Protein AF-A0A7C6MIJ5-F1 (afdb_monomer)

Sequence (117 aa):
VAMIGDGINDAPALASADVGIAMGATGSDAAVESADVAFMGHDLRTLPAAMAHARRGRRIMTQNIALSLLIIVGLLPLALTGVLGLAAVVLVHEAGEIVVIANGLRAARGGAIRGVA

pLDDT: mean 89.21, std 12.43, range [39.91, 98.5]

Mean predicted aligned error: 6.12 Å

Foldseek 3Di:
DEDEDQELVCLVVQQPDPFREHEAPNRPPSSVVSGPYYDNHRDPVLVVVVVVLVVVLVVLVVVLVVLLCCLCVVLVVCPVVVVDDPVRSVVSNVVSVVVSVVSNVVSVVPDDSPPPD

Nearest PDB structures (foldseek):
  6o35-assembly1_B-2  TM=8.316E-01  e=2.013E+00  synthetic construct
  6o35-assembly1_A  TM=8.208E-01  e=2.271E+00  synthetic construct
  6o35-assembly1_C-2  TM=8.250E-01  e=4.156E+00  synthetic construct
  7xmd-assembly1_D  TM=5.246E-01  e=1.679E+00  Escherichia coli
  6u1s-assembly1_A  TM=4.662E-01  e=6.343E+00  synthetic construct

Radius of gyration: 21.2 Å; Cα contacts (8 Å, |Δi|>4): 134; chains: 1; bounding box: 42×27×55 Å

Secondary structure (DSSP, 8-state):
-EEEE-SGGGHHHHHHSSEEEEESTTS-HHHHHH-SEEESS--GGGHHHHHHHHHHHHHHHHHHHHHHHHHHHHHHHHHHTTSS-HHHHHHHHHHHHHHHHHHHHHHHTS---TT--

Structure (mmCIF, N/CA/C/O backbone):
data_AF-A0A7C6MIJ5-F1
#
_entry.id   AF-A0A7C6MIJ5-F1
#
loop_
_atom_site.group_PDB
_atom_site.id
_atom_site.type_symbol
_atom_site.label_atom_id
_atom_site.label_alt_id
_atom_site.label_comp_id
_atom_site.label_asym_id
_atom_site.label_entity_id
_atom_site.label_seq_id
_atom_site.pdbx_PDB_ins_code
_atom_site.Cartn_x
_atom_site.Cartn_y
_atom_site.Cartn_z
_atom_site.occupancy
_atom_site.B_iso_or_equiv
_atom_site.auth_seq_id
_atom_site.auth_comp_id
_atom_site.auth_asym_id
_atom_site.auth_atom_id
_atom_site.pdbx_PDB_model_num
ATOM 1 N N . VAL A 1 1 ? 6.704 11.512 -11.918 1.00 88.50 1 VAL A N 1
AT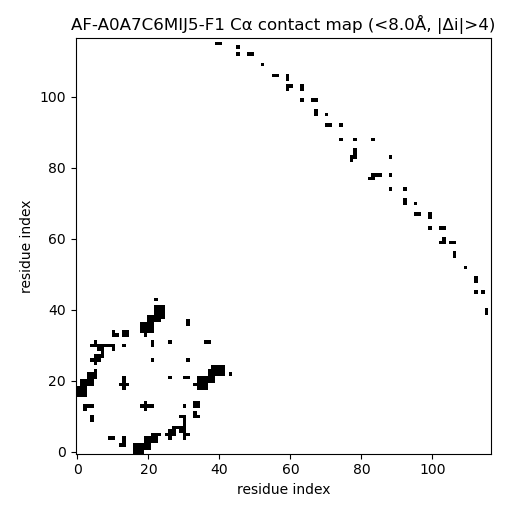OM 2 C CA . VAL A 1 1 ? 6.972 11.127 -13.315 1.00 88.50 1 VAL A CA 1
ATOM 3 C C . VAL A 1 1 ? 7.643 9.766 -13.310 1.00 88.50 1 VAL A C 1
ATOM 5 O O . VAL A 1 1 ? 8.530 9.557 -12.496 1.00 88.50 1 VAL A O 1
ATOM 8 N N . ALA A 1 2 ? 7.191 8.842 -14.162 1.00 92.75 2 ALA A N 1
ATOM 9 C CA . ALA A 1 2 ? 7.881 7.570 -14.376 1.00 92.75 2 ALA A CA 1
ATOM 10 C C . ALA A 1 2 ? 8.739 7.673 -15.644 1.00 92.75 2 ALA A C 1
ATOM 12 O O . ALA A 1 2 ? 8.242 8.178 -16.654 1.00 92.75 2 ALA A O 1
ATOM 13 N N . MET A 1 3 ? 9.990 7.219 -15.581 1.00 94.25 3 MET A N 1
ATOM 14 C CA . MET A 1 3 ? 10.915 7.170 -16.717 1.00 94.25 3 MET A CA 1
ATOM 15 C C . MET A 1 3 ? 11.063 5.726 -17.183 1.00 94.25 3 MET A C 1
ATOM 17 O O . MET A 1 3 ? 11.123 4.820 -16.359 1.00 94.25 3 MET A O 1
ATOM 21 N N . ILE A 1 4 ? 11.103 5.513 -18.496 1.00 92.56 4 ILE A N 1
ATOM 22 C CA . ILE A 1 4 ? 11.265 4.190 -19.101 1.00 92.56 4 ILE A CA 1
ATOM 23 C C . ILE A 1 4 ? 12.516 4.227 -19.975 1.00 92.56 4 ILE A C 1
ATOM 25 O O . ILE A 1 4 ? 12.648 5.146 -20.782 1.00 92.56 4 ILE A O 1
ATOM 29 N N . GLY A 1 5 ? 13.404 3.249 -19.818 1.00 91.06 5 GLY A N 1
ATOM 30 C CA . GLY A 1 5 ? 14.659 3.155 -20.565 1.00 91.06 5 GLY A CA 1
ATOM 31 C C . GLY A 1 5 ? 15.151 1.716 -20.683 1.00 91.06 5 GLY A C 1
ATOM 32 O O . GLY A 1 5 ? 14.609 0.808 -20.051 1.00 91.06 5 GLY A O 1
ATOM 33 N N . ASP A 1 6 ? 16.165 1.498 -21.508 1.00 86.12 6 ASP A N 1
ATOM 34 C CA . ASP A 1 6 ? 16.772 0.178 -21.731 1.00 86.12 6 ASP A CA 1
ATOM 35 C C . ASP A 1 6 ? 18.311 0.223 -21.784 1.00 86.12 6 A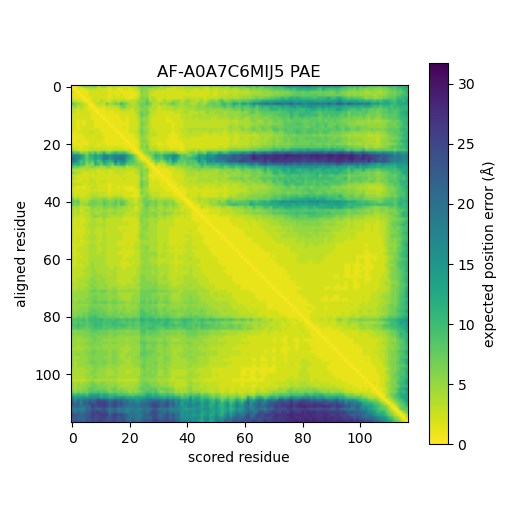SP A C 1
ATOM 37 O O . ASP A 1 6 ? 18.966 -0.819 -21.702 1.00 86.12 6 ASP A O 1
ATOM 41 N N . GLY A 1 7 ? 18.918 1.414 -21.848 1.00 84.25 7 GLY A N 1
ATOM 42 C CA . GLY A 1 7 ? 20.357 1.579 -22.049 1.00 84.25 7 GLY A CA 1
ATOM 43 C C . GLY A 1 7 ? 21.112 2.255 -20.902 1.00 84.25 7 GLY A C 1
ATOM 44 O O . GLY A 1 7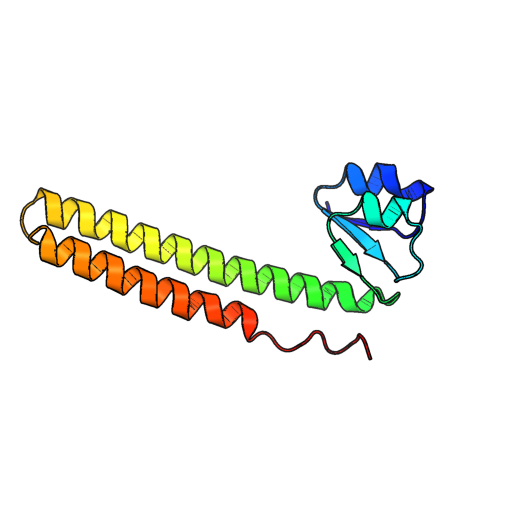 ? 20.547 2.922 -20.039 1.00 84.25 7 GLY 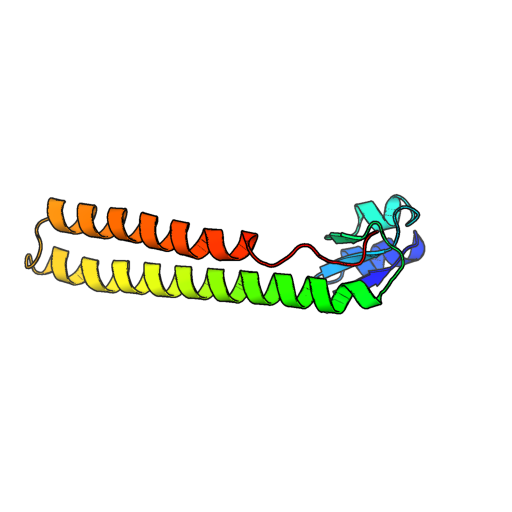A O 1
ATOM 45 N N . ILE A 1 8 ? 22.445 2.149 -20.950 1.00 85.62 8 ILE A N 1
ATOM 46 C CA . ILE A 1 8 ? 23.375 2.756 -19.975 1.00 85.62 8 ILE A CA 1
ATOM 47 C C . ILE A 1 8 ? 23.179 4.275 -19.901 1.00 85.62 8 ILE A C 1
ATOM 49 O O . ILE A 1 8 ? 23.290 4.875 -18.836 1.00 85.62 8 ILE A O 1
ATOM 53 N N . ASN A 1 9 ? 22.858 4.899 -21.036 1.00 89.50 9 ASN A N 1
ATOM 54 C CA . ASN A 1 9 ? 22.641 6.342 -21.122 1.00 89.50 9 ASN A CA 1
ATOM 55 C C . ASN A 1 9 ? 21.363 6.794 -20.401 1.00 89.50 9 ASN A C 1
ATOM 57 O O . ASN A 1 9 ? 21.279 7.952 -19.998 1.00 89.50 9 ASN A O 1
ATOM 61 N N . ASP A 1 10 ? 20.399 5.890 -20.209 1.00 91.75 10 ASP A N 1
ATOM 62 C CA . ASP A 1 10 ? 19.143 6.188 -19.521 1.00 91.75 10 ASP A CA 1
ATOM 63 C C . ASP A 1 10 ? 19.278 6.036 -18.004 1.00 91.75 10 ASP A C 1
ATOM 65 O O . ASP A 1 10 ? 18.444 6.554 -17.265 1.00 91.75 10 ASP A O 1
ATOM 69 N N . ALA A 1 11 ? 20.335 5.374 -17.518 1.00 90.19 11 ALA A N 1
ATOM 70 C CA . ALA A 1 11 ? 20.541 5.087 -16.100 1.00 90.19 11 ALA A CA 1
ATOM 71 C C . ALA A 1 11 ? 20.451 6.336 -15.192 1.00 90.19 11 ALA A C 1
ATOM 73 O O . ALA A 1 11 ? 19.704 6.291 -14.212 1.00 90.19 11 ALA A O 1
ATOM 74 N N . PRO A 1 12 ? 21.078 7.492 -15.513 1.00 91.94 12 PRO A N 1
ATOM 75 C CA . PRO A 1 12 ? 20.915 8.701 -14.699 1.00 91.94 12 PRO A CA 1
ATOM 76 C C . PRO A 1 12 ? 19.471 9.234 -14.688 1.00 91.94 12 PRO A C 1
ATOM 78 O O . PRO A 1 12 ? 19.006 9.773 -13.681 1.00 91.94 12 PRO A O 1
ATOM 81 N N . ALA A 1 13 ? 18.748 9.092 -15.802 1.00 94.00 13 ALA A N 1
ATOM 82 C CA . ALA A 1 13 ? 17.354 9.518 -15.910 1.00 94.00 13 ALA A CA 1
ATOM 83 C C . ALA A 1 13 ? 16.409 8.571 -15.153 1.00 94.00 13 ALA A C 1
ATOM 85 O O . ALA A 1 13 ? 15.466 9.029 -14.514 1.00 94.00 13 ALA A O 1
ATOM 86 N N . LEU A 1 14 ? 16.680 7.263 -15.182 1.00 92.62 14 LEU A N 1
ATOM 87 C CA . LEU A 1 14 ? 15.961 6.258 -14.399 1.00 92.62 14 LEU A CA 1
ATOM 88 C C . LEU A 1 14 ? 16.137 6.498 -12.895 1.00 92.62 14 LEU A C 1
ATOM 90 O O . LEU A 1 14 ? 15.139 6.561 -12.185 1.00 92.62 14 LEU A O 1
ATOM 94 N N . ALA A 1 15 ? 17.369 6.746 -12.439 1.00 92.44 15 ALA A N 1
ATOM 95 C CA . ALA A 1 15 ? 17.686 6.972 -11.026 1.00 92.44 15 ALA A CA 1
ATOM 96 C C . ALA A 1 15 ? 17.119 8.285 -10.448 1.00 92.44 15 ALA A C 1
ATOM 98 O O . ALA A 1 15 ? 17.003 8.433 -9.234 1.00 92.44 15 ALA A O 1
ATOM 99 N N . SER A 1 16 ? 16.805 9.264 -11.302 1.00 95.38 16 SER A N 1
ATOM 100 C CA . SER A 1 16 ? 16.251 10.565 -10.892 1.00 95.38 16 SER A CA 1
ATOM 101 C C . SER A 1 16 ? 14.730 10.656 -11.022 1.00 95.38 16 SER A C 1
ATOM 103 O O . SER A 1 16 ? 14.138 11.655 -10.608 1.00 95.38 16 SER A O 1
ATOM 105 N N . ALA A 1 17 ? 14.086 9.641 -11.601 1.00 96.06 17 ALA A N 1
ATOM 106 C CA . ALA A 1 17 ? 12.639 9.594 -11.730 1.00 96.06 17 ALA A CA 1
ATOM 107 C C . ALA A 1 17 ? 11.969 9.224 -10.398 1.00 96.06 17 ALA A C 1
ATOM 109 O O . ALA A 1 17 ? 12.576 8.612 -9.528 1.00 96.06 17 ALA A O 1
ATOM 110 N N . ASP A 1 18 ? 10.674 9.535 -10.261 1.00 96.06 18 ASP A N 1
ATOM 111 C CA . ASP A 1 18 ? 9.899 9.033 -9.113 1.00 96.06 18 ASP A CA 1
ATOM 112 C C . ASP A 1 18 ? 9.702 7.512 -9.193 1.00 96.06 18 ASP A C 1
ATOM 114 O O . ASP A 1 18 ? 9.454 6.865 -8.178 1.00 96.06 18 ASP A O 1
ATOM 118 N N . VAL A 1 19 ? 9.722 6.975 -10.420 1.00 95.25 19 VAL A N 1
ATOM 119 C CA . VAL A 1 19 ? 9.754 5.539 -10.714 1.00 95.25 19 VAL A CA 1
ATOM 120 C C . VAL A 1 19 ? 10.569 5.321 -11.993 1.00 95.25 19 VAL A C 1
ATOM 122 O O . VAL A 1 19 ? 10.124 5.715 -13.077 1.00 95.25 19 VAL A O 1
ATOM 125 N N . GLY A 1 20 ? 11.732 4.688 -11.891 1.00 94.12 20 GLY A N 1
ATOM 126 C CA . GLY A 1 20 ? 12.515 4.204 -13.029 1.00 94.12 20 GLY A CA 1
ATOM 127 C C . GLY A 1 20 ? 12.046 2.818 -13.479 1.00 94.12 20 GLY A C 1
ATOM 128 O O . GLY A 1 20 ? 11.896 1.912 -12.660 1.00 94.12 20 GLY A O 1
ATOM 129 N N . ILE A 1 21 ? 11.804 2.635 -14.779 1.00 93.25 21 ILE A N 1
ATOM 130 C CA . ILE A 1 21 ? 11.377 1.364 -15.374 1.00 93.25 2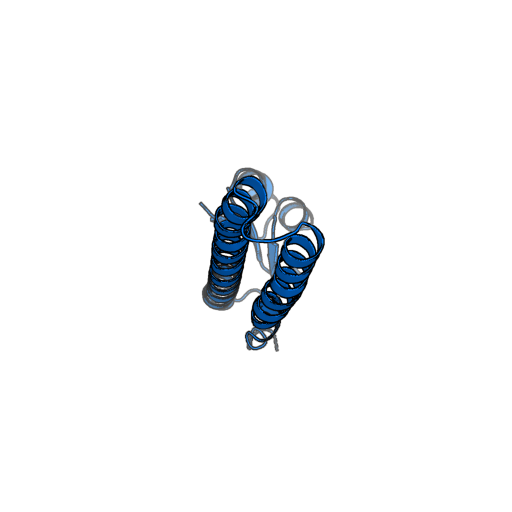1 ILE A CA 1
ATOM 131 C C . ILE A 1 21 ? 12.364 0.931 -16.463 1.00 93.25 21 ILE A C 1
ATOM 133 O O . ILE A 1 21 ? 12.444 1.559 -17.517 1.00 93.25 21 ILE A O 1
ATOM 137 N N . ALA A 1 22 ? 13.065 -0.177 -16.236 1.00 91.62 22 ALA A N 1
ATOM 138 C CA . ALA A 1 22 ? 13.904 -0.814 -17.246 1.00 91.62 22 ALA A CA 1
ATOM 139 C C . ALA A 1 22 ? 13.078 -1.788 -18.109 1.00 91.62 22 ALA A C 1
ATOM 141 O O . ALA A 1 22 ? 12.276 -2.562 -17.574 1.00 91.62 22 ALA A O 1
ATOM 142 N N . MET A 1 23 ? 13.264 -1.771 -19.432 1.00 89.12 23 MET A N 1
ATOM 143 C CA . MET A 1 23 ? 12.589 -2.673 -20.380 1.00 89.12 23 MET A CA 1
ATOM 144 C C . MET A 1 23 ? 13.543 -3.710 -20.983 1.00 89.12 23 MET A C 1
ATOM 146 O O . MET A 1 23 ? 14.680 -3.398 -21.320 1.00 89.12 23 MET A O 1
ATOM 150 N N . GLY A 1 24 ? 13.024 -4.922 -21.202 1.00 74.75 24 GLY A N 1
ATOM 151 C CA . GLY A 1 24 ? 13.731 -6.047 -21.809 1.00 74.75 24 GLY A CA 1
ATOM 152 C C . GLY A 1 24 ? 14.724 -6.721 -20.859 1.00 74.75 24 GLY A C 1
ATOM 153 O O . GLY A 1 24 ? 15.510 -6.069 -20.184 1.00 74.75 24 GLY A O 1
ATOM 154 N N . ALA A 1 25 ? 14.772 -8.056 -20.870 1.00 55.31 25 ALA A N 1
ATOM 155 C CA . ALA A 1 25 ? 15.844 -8.826 -20.223 1.00 55.31 25 ALA A CA 1
ATOM 156 C C . ALA A 1 25 ? 17.246 -8.563 -20.831 1.00 55.31 25 ALA A C 1
ATOM 158 O O . ALA A 1 25 ? 18.238 -9.090 -20.338 1.00 55.31 25 ALA A O 1
ATOM 159 N N . THR A 1 26 ? 17.315 -7.778 -21.911 1.00 55.09 26 THR A N 1
ATOM 160 C CA . THR A 1 26 ? 18.531 -7.278 -22.572 1.00 55.09 26 THR A CA 1
ATOM 161 C C . THR A 1 26 ? 18.810 -5.803 -22.289 1.00 55.09 26 THR A C 1
ATOM 163 O O . THR A 1 26 ? 19.722 -5.246 -22.901 1.00 55.09 26 THR A O 1
ATOM 166 N N . GLY A 1 27 ? 18.025 -5.148 -21.426 1.00 60.84 27 GLY A N 1
ATOM 167 C CA . GLY A 1 27 ? 18.394 -3.829 -20.933 1.00 60.84 27 GLY A CA 1
ATOM 168 C C . GLY A 1 27 ? 19.798 -3.901 -20.335 1.00 60.84 27 GLY A C 1
ATOM 169 O O . GLY A 1 27 ? 20.148 -4.898 -19.703 1.00 60.84 27 GLY A O 1
ATOM 170 N N . SER A 1 28 ? 20.634 -2.893 -20.584 1.00 73.12 28 SER A N 1
ATOM 171 C CA . SER A 1 28 ? 22.005 -2.919 -20.067 1.00 73.12 28 SER A CA 1
ATOM 172 C C . SER A 1 28 ? 21.990 -3.080 -18.547 1.00 73.12 28 SER A C 1
ATOM 174 O O . SER A 1 28 ? 21.130 -2.484 -17.894 1.00 73.12 28 SER A O 1
ATOM 176 N N . ASP A 1 29 ? 22.953 -3.812 -17.984 1.00 82.38 29 ASP A N 1
ATOM 177 C CA . ASP A 1 29 ? 23.043 -4.035 -16.532 1.00 82.38 29 ASP A CA 1
ATOM 178 C C . ASP A 1 29 ? 22.905 -2.724 -15.737 1.00 82.38 29 ASP A C 1
ATOM 180 O O . ASP A 1 29 ? 22.191 -2.669 -14.740 1.00 82.38 29 ASP A O 1
ATOM 184 N N . ALA A 1 30 ? 23.475 -1.630 -16.254 1.00 83.44 30 ALA A N 1
ATOM 185 C CA . ALA A 1 30 ? 23.381 -0.303 -15.649 1.00 83.44 30 ALA A CA 1
ATOM 186 C C . ALA A 1 30 ? 21.949 0.269 -15.601 1.00 83.44 30 ALA A C 1
ATOM 188 O O . ALA A 1 30 ? 21.587 0.948 -14.641 1.00 83.44 30 ALA A O 1
ATOM 189 N N . ALA A 1 31 ? 21.127 0.016 -16.625 1.00 85.44 31 ALA A N 1
ATOM 190 C CA . ALA A 1 31 ? 1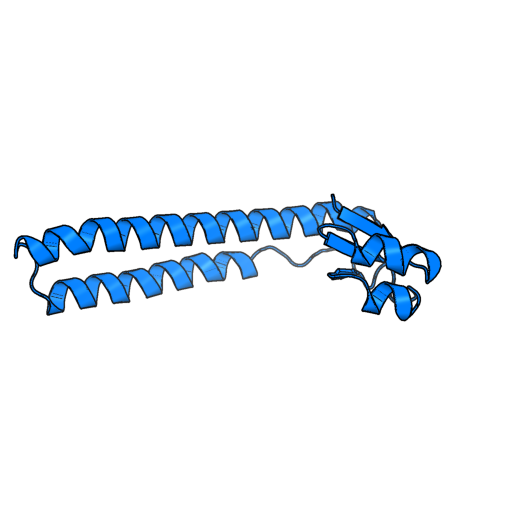9.730 0.454 -16.656 1.00 85.44 31 ALA A CA 1
ATOM 191 C C . ALA A 1 31 ? 18.880 -0.339 -15.655 1.00 85.44 31 ALA A C 1
ATOM 193 O O . ALA A 1 31 ? 18.049 0.241 -14.960 1.00 85.44 31 ALA A O 1
ATOM 194 N N . VAL A 1 32 ? 19.116 -1.652 -15.557 1.00 86.81 32 VAL A N 1
ATOM 195 C CA . VAL A 1 32 ? 18.424 -2.534 -14.606 1.00 86.81 32 VAL A CA 1
ATOM 196 C C . VAL A 1 32 ? 18.802 -2.197 -13.165 1.00 86.81 32 VAL A C 1
ATOM 198 O O . VAL A 1 32 ? 17.924 -2.149 -12.312 1.00 86.81 32 VAL A O 1
ATOM 201 N N . GLU A 1 33 ? 20.079 -1.920 -12.894 1.00 88.94 33 GLU A N 1
ATOM 202 C CA . GLU A 1 33 ? 20.563 -1.526 -11.565 1.00 88.94 33 GLU A CA 1
ATOM 203 C C . GLU A 1 33 ? 20.004 -0.168 -11.111 1.00 88.94 33 GLU A C 1
ATOM 205 O O . GLU A 1 33 ? 19.765 0.042 -9.924 1.00 88.94 33 GLU A O 1
ATOM 210 N N . SER A 1 34 ? 19.767 0.745 -12.056 1.00 90.56 34 SER A N 1
ATOM 211 C CA . SER A 1 34 ? 19.300 2.105 -11.756 1.00 90.56 34 SER A CA 1
ATOM 212 C C . SER A 1 34 ? 17.776 2.245 -11.684 1.00 90.56 34 SER A C 1
ATOM 214 O O . SER A 1 34 ? 17.288 3.294 -11.270 1.00 90.56 34 SER A O 1
ATOM 216 N N . ALA A 1 35 ? 17.015 1.242 -12.127 1.00 91.44 35 ALA A N 1
ATOM 217 C CA . ALA A 1 35 ? 15.555 1.281 -12.168 1.00 91.44 35 ALA A CA 1
ATOM 218 C C . ALA A 1 35 ? 14.917 0.641 -10.923 1.00 91.44 35 ALA A C 1
ATOM 220 O O . ALA A 1 35 ? 15.418 -0.341 -10.383 1.00 91.44 35 ALA A O 1
ATOM 221 N N . ASP A 1 36 ? 13.741 1.130 -10.521 1.00 92.50 36 ASP A N 1
ATOM 222 C CA . ASP A 1 36 ? 12.946 0.536 -9.435 1.00 92.50 36 ASP A CA 1
ATOM 223 C C . ASP A 1 36 ? 12.234 -0.753 -9.868 1.00 92.50 36 ASP A C 1
ATOM 225 O O . ASP A 1 36 ? 11.908 -1.618 -9.051 1.00 92.50 36 ASP A O 1
ATOM 229 N N . VAL A 1 37 ? 11.918 -0.859 -11.163 1.00 91.25 37 VAL A N 1
ATOM 230 C CA . VAL A 1 37 ? 11.172 -1.977 -11.746 1.00 91.25 37 VAL A CA 1
ATOM 231 C C . VAL A 1 37 ? 11.806 -2.384 -13.070 1.00 91.25 37 VAL A C 1
ATOM 233 O O . VAL A 1 37 ? 11.983 -1.554 -13.956 1.00 91.25 37 VAL A O 1
ATOM 236 N N . ALA A 1 38 ? 12.061 -3.679 -13.251 1.00 89.69 38 ALA A N 1
ATOM 237 C CA . ALA A 1 38 ? 12.534 -4.237 -14.515 1.00 89.69 38 ALA A CA 1
ATOM 238 C C . ALA A 1 38 ? 11.468 -5.138 -15.155 1.00 89.69 38 ALA A C 1
ATOM 240 O O . ALA A 1 38 ? 10.907 -6.029 -14.511 1.00 89.69 38 ALA A O 1
ATOM 241 N N . PHE A 1 39 ? 11.189 -4.917 -16.439 1.00 87.94 39 PHE A N 1
ATOM 242 C CA . PHE A 1 39 ? 10.348 -5.783 -17.258 1.00 87.94 39 PHE A CA 1
ATOM 243 C C . PHE A 1 39 ? 11.220 -6.723 -18.084 1.00 87.94 39 PHE A C 1
ATOM 245 O O . PHE A 1 39 ? 12.063 -6.285 -18.854 1.00 87.94 39 PHE A O 1
ATOM 252 N N . MET A 1 40 ? 10.953 -8.027 -18.002 1.00 83.44 40 MET A N 1
ATOM 253 C CA . MET A 1 40 ? 11.685 -9.030 -18.792 1.00 83.44 40 MET A CA 1
ATOM 254 C C . MET A 1 40 ? 11.359 -8.963 -20.297 1.00 83.44 40 MET A C 1
ATOM 256 O O . MET A 1 40 ? 12.149 -9.395 -21.134 1.00 83.44 40 MET A O 1
ATOM 260 N N . GLY A 1 41 ? 10.182 -8.439 -20.652 1.00 80.69 41 GLY A N 1
ATOM 261 C CA . GLY A 1 41 ? 9.729 -8.264 -22.032 1.00 80.69 41 GLY A CA 1
ATOM 262 C C . GLY A 1 41 ? 10.072 -6.886 -22.599 1.00 80.69 41 GLY A C 1
ATOM 263 O O . GLY A 1 41 ? 10.391 -5.963 -21.861 1.00 80.69 41 GLY A O 1
ATOM 264 N N . HIS A 1 42 ? 9.953 -6.747 -23.918 1.00 81.25 42 HIS A N 1
ATOM 265 C CA . HIS A 1 42 ? 10.300 -5.525 -24.664 1.00 81.25 42 HIS A CA 1
ATOM 266 C C . HIS A 1 42 ? 9.038 -4.756 -25.093 1.00 81.25 42 HIS A C 1
ATOM 268 O O . HIS A 1 42 ? 9.100 -3.685 -25.689 1.00 81.25 42 HIS A O 1
ATOM 274 N N . ASP A 1 43 ? 7.865 -5.329 -24.818 1.00 85.44 43 ASP A N 1
ATOM 275 C CA . ASP A 1 43 ? 6.586 -4.804 -25.260 1.00 85.44 43 ASP A CA 1
ATOM 276 C C . ASP A 1 43 ? 6.044 -3.777 -24.263 1.00 85.44 43 ASP A C 1
ATOM 278 O O . ASP A 1 43 ? 5.486 -4.123 -23.224 1.00 85.44 43 ASP A O 1
ATOM 282 N N . LEU A 1 44 ? 6.142 -2.495 -24.611 1.00 87.88 44 LEU A N 1
ATOM 283 C CA . LEU A 1 44 ? 5.604 -1.394 -23.806 1.00 87.88 44 LEU A CA 1
ATOM 284 C C . LEU A 1 44 ? 4.088 -1.509 -23.557 1.00 87.88 44 LEU A C 1
ATOM 286 O O . LEU A 1 44 ? 3.570 -0.908 -22.612 1.00 87.88 44 LEU A O 1
ATOM 290 N N . ARG A 1 45 ? 3.354 -2.308 -24.348 1.00 89.31 45 ARG A N 1
ATOM 291 C CA . ARG A 1 45 ? 1.916 -2.555 -24.149 1.00 89.31 45 ARG A CA 1
ATOM 292 C C . ARG A 1 45 ? 1.617 -3.310 -22.849 1.00 89.31 45 ARG A C 1
ATOM 294 O O . ARG A 1 45 ? 0.459 -3.336 -22.433 1.00 89.31 45 ARG A O 1
ATOM 301 N N . THR A 1 46 ? 2.618 -3.871 -22.161 1.00 86.62 46 THR A N 1
ATOM 302 C CA . THR A 1 46 ? 2.445 -4.467 -20.82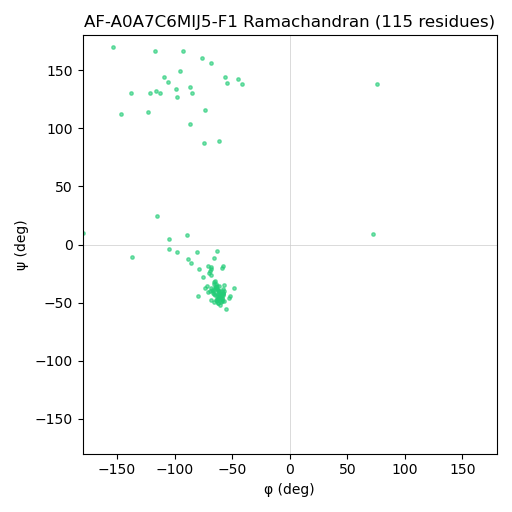4 1.00 86.62 46 THR A CA 1
ATOM 303 C C . THR A 1 46 ? 2.387 -3.425 -19.702 1.00 86.62 46 THR A C 1
ATOM 305 O O . THR A 1 46 ? 1.825 -3.706 -18.639 1.00 86.62 46 THR A O 1
ATOM 308 N N . LEU A 1 47 ? 2.907 -2.209 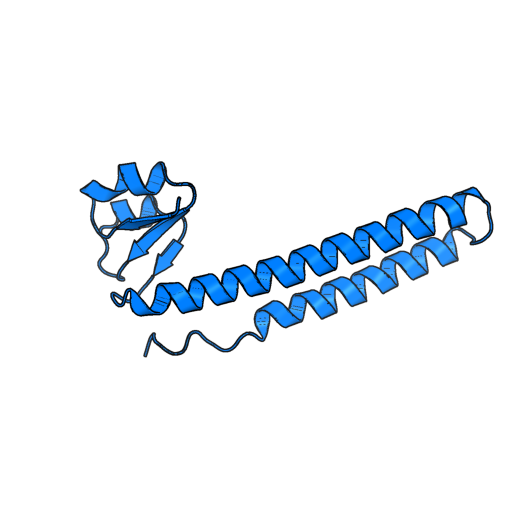-19.921 1.00 89.75 47 LEU A N 1
ATOM 309 C CA . LEU A 1 47 ? 2.955 -1.153 -18.902 1.00 89.75 47 LEU A CA 1
ATOM 310 C C . LEU A 1 47 ? 1.562 -0.728 -18.405 1.00 89.75 47 LEU A C 1
ATOM 312 O O . LEU A 1 47 ? 1.369 -0.664 -17.188 1.00 89.75 47 LEU A O 1
ATOM 316 N N . PRO A 1 48 ? 0.543 -0.496 -19.263 1.00 91.19 48 PRO A N 1
ATOM 317 C CA . PRO A 1 48 ? -0.800 -0.160 -18.791 1.00 91.19 48 PRO A CA 1
ATOM 318 C C . PRO A 1 48 ? -1.405 -1.219 -17.864 1.00 91.19 48 PRO A C 1
ATOM 320 O O . PRO A 1 48 ? -2.054 -0.864 -16.874 1.00 91.19 48 PRO A O 1
ATOM 323 N N . ALA A 1 49 ? -1.173 -2.505 -18.155 1.00 89.69 49 ALA A N 1
ATOM 324 C CA . ALA A 1 49 ? -1.640 -3.607 -17.323 1.00 89.69 49 ALA A CA 1
ATOM 325 C C . ALA A 1 49 ? -0.939 -3.588 -15.959 1.00 89.69 49 ALA A C 1
ATOM 327 O O . ALA A 1 49 ? -1.612 -3.585 -14.928 1.00 89.69 49 ALA A O 1
ATOM 328 N N . ALA A 1 50 ? 0.390 -3.472 -15.933 1.00 89.56 50 ALA A N 1
ATOM 329 C CA . ALA A 1 50 ? 1.155 -3.359 -14.691 1.00 89.56 50 ALA A CA 1
ATOM 330 C C . ALA A 1 50 ? 0.718 -2.155 -13.839 1.00 89.56 50 ALA A C 1
ATOM 332 O O . ALA A 1 50 ? 0.457 -2.294 -12.643 1.00 89.56 50 ALA A O 1
ATOM 333 N N . MET A 1 51 ? 0.508 -0.994 -14.463 1.00 91.88 51 MET A N 1
ATOM 334 C CA . MET A 1 51 ? -0.014 0.194 -13.785 1.00 91.88 51 MET A CA 1
ATOM 335 C C . MET A 1 51 ? -1.436 -0.026 -13.245 1.00 91.88 51 MET A C 1
ATOM 337 O O . MET A 1 51 ? -1.779 0.465 -12.167 1.00 91.88 51 MET A O 1
ATOM 341 N N . ALA A 1 52 ? -2.285 -0.779 -13.951 1.00 92.00 52 ALA A N 1
ATOM 342 C CA . ALA A 1 52 ? -3.609 -1.152 -13.456 1.00 92.00 52 ALA A CA 1
ATOM 343 C C . ALA A 1 52 ? -3.529 -2.084 -12.235 1.00 92.00 52 ALA A C 1
ATOM 345 O O . ALA A 1 52 ? -4.286 -1.894 -11.276 1.00 92.00 52 ALA A O 1
ATOM 346 N N . HIS A 1 53 ? -2.591 -3.036 -12.227 1.00 91.69 53 HIS A N 1
ATOM 347 C CA . HIS A 1 53 ? -2.316 -3.890 -11.069 1.00 91.69 53 HIS A CA 1
ATOM 348 C C . HIS A 1 53 ? -1.832 -3.069 -9.867 1.00 91.69 53 HIS A C 1
ATOM 350 O O . HIS A 1 53 ? -2.403 -3.198 -8.781 1.00 91.69 53 HIS A O 1
ATOM 356 N N . ALA A 1 54 ? -0.878 -2.155 -10.070 1.00 92.50 54 ALA A N 1
ATOM 357 C CA . ALA A 1 54 ? -0.387 -1.253 -9.028 1.00 92.50 54 ALA A CA 1
ATOM 358 C C . ALA A 1 54 ? -1.516 -0.388 -8.435 1.00 92.50 54 ALA A C 1
ATOM 360 O O . ALA A 1 54 ? -1.689 -0.326 -7.216 1.00 92.50 54 ALA A O 1
ATOM 361 N N . ARG A 1 55 ? -2.371 0.209 -9.282 1.00 94.31 55 ARG A N 1
ATOM 362 C CA . ARG A 1 55 ? -3.544 0.989 -8.834 1.00 94.31 55 ARG A CA 1
ATOM 363 C C . ARG A 1 55 ? -4.540 0.150 -8.035 1.00 94.31 55 ARG A C 1
ATOM 365 O O . ARG A 1 55 ? -5.094 0.630 -7.045 1.00 94.31 55 ARG A O 1
ATOM 372 N N . ARG A 1 56 ? -4.783 -1.103 -8.435 1.00 94.50 56 ARG A N 1
ATOM 373 C CA . ARG A 1 56 ? -5.643 -2.024 -7.676 1.00 94.50 56 ARG A CA 1
ATOM 374 C C . ARG A 1 56 ? -5.048 -2.325 -6.300 1.00 94.50 56 ARG A C 1
ATOM 376 O O . ARG A 1 56 ? -5.791 -2.278 -5.322 1.00 94.50 56 ARG A O 1
ATOM 383 N N . GLY A 1 57 ? -3.744 -2.595 -6.227 1.00 94.69 57 GLY A N 1
ATOM 384 C CA . GLY A 1 57 ? -3.028 -2.782 -4.964 1.00 94.69 57 GLY A CA 1
ATOM 385 C C . GLY A 1 57 ? -3.163 -1.561 -4.056 1.00 94.69 57 GLY A C 1
ATOM 386 O O . GLY A 1 57 ? -3.608 -1.689 -2.917 1.00 94.69 57 GLY A O 1
ATOM 387 N N . ARG A 1 58 ? -2.920 -0.360 -4.598 1.00 96.25 58 ARG A N 1
ATOM 388 C CA . ARG A 1 58 ? -3.092 0.904 -3.868 1.00 96.25 58 ARG A CA 1
ATOM 389 C C . ARG A 1 58 ? -4.513 1.080 -3.338 1.00 96.25 58 ARG A C 1
ATOM 391 O O . ARG A 1 58 ? -4.679 1.472 -2.189 1.00 96.25 58 ARG A O 1
ATOM 398 N N . ARG A 1 59 ? -5.541 0.741 -4.125 1.00 97.38 59 ARG A N 1
ATOM 399 C CA . ARG A 1 59 ? -6.937 0.811 -3.667 1.00 97.38 59 ARG A CA 1
ATOM 400 C C . ARG A 1 59 ? -7.198 -0.105 -2.469 1.00 97.38 59 ARG A C 1
ATOM 402 O O . ARG A 1 59 ? -7.845 0.322 -1.521 1.00 97.38 59 ARG A O 1
ATOM 409 N N . ILE A 1 60 ? -6.698 -1.340 -2.504 1.00 97.00 60 ILE A N 1
ATOM 410 C CA . ILE A 1 60 ? -6.844 -2.306 -1.401 1.00 97.00 60 ILE A CA 1
ATOM 411 C C . ILE A 1 60 ? -6.083 -1.823 -0.158 1.00 97.00 60 ILE A C 1
ATOM 413 O O . ILE A 1 60 ? -6.630 -1.854 0.940 1.00 97.00 60 ILE A O 1
ATOM 417 N N . MET A 1 61 ? -4.867 -1.300 -0.331 1.00 97.12 61 MET A N 1
ATOM 418 C CA . MET A 1 61 ? -4.083 -0.705 0.755 1.00 97.12 61 MET A CA 1
ATOM 419 C C . MET A 1 61 ? -4.828 0.461 1.416 1.00 97.12 61 MET A C 1
ATOM 421 O O . MET A 1 61 ? -4.954 0.496 2.635 1.00 97.12 61 MET A O 1
ATOM 425 N N . THR A 1 62 ? -5.379 1.390 0.629 1.00 98.25 62 THR A N 1
ATOM 426 C CA . THR A 1 62 ? -6.149 2.522 1.165 1.00 98.25 62 THR A CA 1
ATOM 427 C C . THR A 1 62 ? -7.419 2.063 1.887 1.00 98.25 62 THR A C 1
ATOM 429 O O . THR A 1 62 ? -7.751 2.628 2.924 1.00 98.25 62 THR A O 1
ATOM 432 N N . GLN A 1 63 ? -8.100 1.018 1.400 1.00 98.31 63 GLN A N 1
ATOM 433 C CA . GLN A 1 63 ? -9.233 0.405 2.111 1.00 98.31 63 GLN A CA 1
ATOM 434 C C . GLN A 1 63 ? -8.815 -0.156 3.475 1.00 98.31 63 GLN A C 1
ATOM 436 O O . GLN A 1 63 ? -9.504 0.081 4.462 1.00 98.31 63 GLN A O 1
ATOM 441 N N . ASN A 1 64 ? -7.681 -0.857 3.533 1.00 98.00 64 ASN A N 1
ATOM 442 C CA . ASN A 1 64 ? -7.143 -1.407 4.775 1.00 98.00 64 ASN A CA 1
ATOM 443 C C . ASN A 1 64 ? -6.781 -0.303 5.771 1.00 98.00 64 ASN A C 1
ATOM 445 O O . ASN A 1 64 ? -7.207 -0.367 6.915 1.00 98.00 64 ASN A O 1
ATOM 449 N N . ILE A 1 65 ? -6.078 0.741 5.324 1.00 98.25 65 ILE A N 1
ATOM 450 C CA . ILE A 1 65 ? -5.727 1.889 6.171 1.00 98.25 65 ILE A CA 1
ATOM 451 C C . ILE A 1 65 ? -6.987 2.561 6.727 1.00 98.25 65 ILE A C 1
ATOM 453 O O . ILE A 1 65 ? -7.055 2.834 7.922 1.00 98.25 65 ILE A O 1
ATOM 457 N N . ALA A 1 66 ? -7.995 2.800 5.884 1.00 98.50 66 ALA A N 1
ATOM 458 C CA . ALA A 1 66 ? -9.251 3.405 6.319 1.00 98.50 66 ALA A CA 1
ATOM 459 C C . ALA A 1 66 ? -9.987 2.532 7.350 1.00 98.50 66 ALA A C 1
ATOM 461 O O . ALA A 1 66 ? -10.474 3.054 8.351 1.00 98.50 66 ALA A O 1
ATOM 462 N N . LEU A 1 67 ? -10.034 1.211 7.138 1.00 98.12 67 LEU A N 1
ATOM 463 C CA . LEU A 1 67 ? -10.633 0.266 8.081 1.00 98.12 67 LEU A CA 1
ATOM 464 C C . LEU A 1 67 ? -9.877 0.239 9.417 1.00 98.12 67 LEU A C 1
ATOM 466 O O . LEU A 1 67 ? -10.502 0.344 10.468 1.00 98.12 67 LEU A O 1
ATOM 470 N N . SER A 1 68 ? -8.546 0.147 9.388 1.00 97.88 68 SER A N 1
ATOM 471 C CA . SER A 1 68 ? -7.709 0.162 10.592 1.00 97.88 68 SER A CA 1
ATOM 472 C C . SER A 1 68 ? -7.882 1.460 11.383 1.00 97.88 68 SER A C 1
ATOM 474 O O . SER A 1 68 ? -8.058 1.418 12.599 1.00 97.88 68 SER A O 1
ATOM 476 N N . LEU A 1 69 ? -7.901 2.610 10.700 1.00 98.31 69 LEU A N 1
ATOM 477 C CA . LEU A 1 69 ? -8.167 3.907 11.327 1.00 98.31 69 LEU A CA 1
ATOM 478 C C . LEU A 1 69 ? -9.554 3.948 11.965 1.00 98.31 69 LEU A C 1
ATOM 480 O O . LEU A 1 69 ? -9.672 4.391 13.102 1.00 98.31 69 LEU A O 1
ATOM 484 N N . LEU A 1 70 ? -10.589 3.461 11.275 1.00 98.19 70 LEU A N 1
ATOM 485 C CA . LEU A 1 70 ? -11.948 3.413 11.813 1.00 98.19 70 LEU A CA 1
ATOM 486 C C . LEU A 1 70 ? -12.022 2.563 13.089 1.00 98.19 70 LEU A C 1
ATOM 488 O O . LEU A 1 70 ? -12.649 2.977 14.062 1.00 98.19 70 LEU A O 1
ATOM 492 N N . ILE A 1 71 ? -11.358 1.404 13.100 1.00 97.62 71 ILE A N 1
ATOM 493 C CA . ILE A 1 71 ? -11.296 0.521 14.271 1.00 97.62 71 ILE A CA 1
ATOM 494 C C . ILE A 1 71 ? -10.599 1.229 15.433 1.00 97.62 71 ILE A C 1
ATOM 496 O O . ILE A 1 71 ? -11.155 1.278 16.524 1.00 97.62 71 ILE A O 1
ATOM 500 N N . ILE A 1 72 ? -9.419 1.813 15.210 1.00 96.44 72 ILE A N 1
ATOM 501 C CA . ILE A 1 72 ? -8.654 2.494 16.266 1.00 96.44 72 ILE A CA 1
ATOM 502 C C . ILE A 1 72 ? -9.432 3.698 16.812 1.00 96.44 72 ILE A C 1
ATOM 504 O O . ILE A 1 72 ? -9.603 3.825 18.024 1.00 96.44 72 ILE A O 1
ATOM 508 N N . VAL A 1 73 ? -9.948 4.558 15.928 1.00 98.00 73 VAL A N 1
ATOM 509 C CA . VAL A 1 73 ? -10.711 5.760 16.300 1.00 98.00 73 VAL A CA 1
ATOM 510 C C . VAL A 1 73 ? -12.026 5.404 16.995 1.00 98.00 73 VAL A C 1
ATOM 512 O O . VAL A 1 73 ? -12.467 6.161 17.852 1.00 98.00 73 VAL A O 1
ATOM 515 N N . GLY A 1 74 ? -12.647 4.269 16.666 1.00 97.88 74 GLY A N 1
ATOM 516 C CA . GLY A 1 74 ? -13.868 3.796 17.321 1.00 97.88 74 GLY A CA 1
ATOM 517 C C . GLY A 1 74 ? -13.614 3.107 18.664 1.00 97.88 74 GLY A C 1
ATOM 518 O O . GLY A 1 74 ? -14.308 3.380 19.642 1.00 97.88 74 GLY A O 1
ATOM 519 N N . LEU A 1 75 ? -12.611 2.231 18.740 1.00 97.56 75 LEU A N 1
ATOM 520 C CA . LEU A 1 75 ? -12.309 1.464 19.951 1.00 97.56 75 LEU A CA 1
ATOM 521 C C . LEU A 1 75 ? -11.702 2.321 21.060 1.00 97.56 75 LEU A C 1
ATOM 523 O O . LEU A 1 75 ? -12.014 2.098 22.227 1.00 97.56 75 LEU A O 1
ATOM 527 N N . LEU A 1 76 ? -10.877 3.312 20.716 1.00 96.75 76 LEU A N 1
ATOM 528 C CA . LEU A 1 76 ? -10.249 4.197 21.695 1.00 96.75 76 LEU A CA 1
ATOM 529 C C . LEU A 1 76 ? -11.269 4.891 22.628 1.00 96.75 76 LEU A C 1
ATOM 531 O O . LEU A 1 76 ? -11.153 4.726 23.841 1.00 96.75 76 LEU A O 1
ATOM 535 N N . PRO A 1 77 ? -12.292 5.623 22.141 1.00 97.19 77 PRO A N 1
ATOM 536 C CA . PRO A 1 77 ? -13.279 6.252 23.016 1.00 97.19 77 PRO A CA 1
ATOM 537 C C . PRO A 1 77 ? -14.139 5.230 23.768 1.00 97.19 77 PRO A C 1
ATOM 539 O O . PRO A 1 77 ? -14.480 5.474 24.924 1.00 97.19 77 PRO A O 1
ATOM 542 N N . LEU A 1 78 ? -14.460 4.078 23.169 1.00 97.06 78 LEU A N 1
ATOM 543 C CA . LEU A 1 78 ? -15.206 3.005 23.844 1.00 97.06 78 LEU A CA 1
ATOM 544 C C . LEU A 1 78 ? -14.428 2.421 25.032 1.00 97.06 78 LEU A C 1
ATOM 546 O O . LEU A 1 78 ? -15.026 2.128 26.066 1.00 97.06 78 LEU A O 1
ATOM 550 N N . ALA A 1 79 ? -13.105 2.301 24.901 1.00 96.06 79 ALA A N 1
ATOM 551 C CA . ALA A 1 79 ? -12.215 1.904 25.986 1.00 96.06 79 ALA A CA 1
ATOM 552 C C . ALA A 1 79 ? -12.134 2.988 27.073 1.00 96.06 79 ALA A C 1
ATOM 554 O O . ALA A 1 79 ? -12.286 2.692 28.256 1.00 96.06 79 ALA A O 1
ATOM 555 N N . LEU A 1 80 ? -11.933 4.253 26.679 1.00 96.69 80 LEU A N 1
ATOM 556 C CA . LEU A 1 80 ? -11.775 5.380 27.610 1.00 96.69 80 LEU A CA 1
ATOM 557 C C . LEU A 1 80 ? -13.039 5.670 28.428 1.00 96.69 80 LEU A C 1
ATOM 559 O O . LEU A 1 80 ? -12.951 6.023 29.599 1.00 96.69 80 LEU A O 1
ATOM 563 N N . THR A 1 81 ? -14.214 5.523 27.817 1.00 97.00 81 THR A N 1
ATOM 564 C CA . THR A 1 81 ? -15.512 5.713 28.487 1.00 97.00 81 THR A CA 1
ATOM 565 C C . THR A 1 81 ? -15.941 4.497 29.310 1.00 97.00 81 THR A C 1
ATOM 567 O O . THR A 1 81 ? -16.951 4.561 30.007 1.00 97.00 81 THR A O 1
ATOM 570 N N . GLY A 1 82 ? -15.196 3.388 29.239 1.00 94.19 82 GLY A N 1
ATOM 571 C CA . GLY A 1 82 ? -15.510 2.144 29.942 1.00 94.19 82 GLY A CA 1
ATOM 572 C C . GLY A 1 82 ? -16.703 1.375 29.368 1.00 94.19 82 GLY A C 1
ATOM 573 O O . GLY A 1 82 ? -17.139 0.403 29.979 1.00 94.19 82 GLY A O 1
ATOM 574 N N . VAL A 1 83 ? -17.228 1.776 28.202 1.00 96.62 83 VAL A N 1
ATOM 575 C CA . VAL A 1 83 ? -18.330 1.074 27.518 1.00 96.62 83 VAL A CA 1
ATOM 576 C C . VAL A 1 83 ? -17.904 -0.337 27.114 1.00 96.62 83 VAL A C 1
ATOM 578 O O . VAL A 1 83 ? -18.691 -1.277 27.219 1.00 96.62 83 VAL A O 1
ATOM 581 N N . LEU A 1 84 ? -16.652 -0.494 26.677 1.00 95.50 84 LEU A N 1
ATOM 582 C CA . LEU A 1 84 ? -16.036 -1.795 26.441 1.00 95.50 84 LEU A CA 1
ATOM 583 C C . LEU A 1 84 ? -14.856 -1.999 27.391 1.00 95.50 84 LEU A C 1
ATOM 585 O O . LEU A 1 84 ? -13.979 -1.146 27.509 1.00 95.50 84 LEU A O 1
ATOM 589 N N . GLY A 1 85 ? -14.806 -3.169 28.030 1.00 96.06 85 GLY A N 1
ATOM 590 C CA . GLY A 1 85 ? -13.640 -3.585 28.807 1.00 96.06 85 GLY A CA 1
ATOM 591 C C . GLY A 1 85 ? -12.425 -3.862 27.916 1.00 96.06 85 GLY A C 1
ATOM 592 O O . GLY A 1 85 ? -12.570 -4.227 26.748 1.00 96.06 85 GLY A O 1
ATOM 593 N N . LEU A 1 86 ? -11.219 -3.758 28.488 1.00 94.81 86 LEU A N 1
ATOM 594 C CA . LEU A 1 86 ? -9.949 -3.935 27.764 1.00 94.81 86 LEU A CA 1
ATOM 595 C C . LEU A 1 86 ? -9.885 -5.242 26.960 1.00 94.81 86 LEU A C 1
ATOM 597 O O . LEU A 1 86 ? -9.492 -5.223 25.798 1.00 94.81 86 LEU A O 1
ATOM 601 N N . ALA A 1 87 ? -10.322 -6.363 27.540 1.00 96.50 87 ALA A N 1
ATOM 602 C CA . ALA A 1 87 ? -10.315 -7.656 26.854 1.00 96.50 87 ALA A CA 1
ATOM 603 C C . ALA A 1 87 ? -11.195 -7.660 25.589 1.00 96.50 87 ALA A C 1
ATOM 605 O O . ALA A 1 87 ? -10.796 -8.203 24.562 1.00 96.50 87 ALA A O 1
ATOM 606 N N . ALA A 1 88 ? -12.370 -7.023 25.644 1.00 96.81 88 ALA A N 1
ATOM 607 C CA . ALA A 1 88 ? -13.262 -6.914 24.492 1.00 96.81 88 ALA A CA 1
ATOM 608 C C . ALA A 1 88 ? -12.670 -6.000 23.409 1.00 96.81 88 ALA A C 1
ATOM 610 O O . ALA A 1 88 ? -12.739 -6.324 22.228 1.00 96.81 88 ALA A O 1
ATOM 611 N N . VAL A 1 89 ? -12.045 -4.890 23.811 1.00 97.69 89 VAL A N 1
ATOM 612 C CA . VAL A 1 89 ? -11.361 -3.963 22.898 1.00 97.69 89 VAL A CA 1
ATOM 613 C C . VAL A 1 89 ? -10.236 -4.665 22.140 1.00 97.69 89 VAL A C 1
ATOM 615 O O . VAL A 1 89 ? -10.198 -4.591 20.914 1.00 97.69 89 VAL A O 1
ATOM 618 N N . VAL A 1 90 ? -9.366 -5.389 22.852 1.00 96.75 90 VAL A N 1
ATOM 619 C CA . VAL A 1 90 ? -8.280 -6.169 22.237 1.00 96.75 90 VAL A CA 1
ATOM 620 C C . VAL A 1 90 ? -8.855 -7.204 21.273 1.00 96.75 90 VAL A C 1
ATOM 622 O O . VAL A 1 90 ? -8.458 -7.243 20.118 1.00 96.75 90 VAL A O 1
ATOM 625 N N . LEU A 1 91 ? -9.860 -7.978 21.690 1.00 97.62 91 LEU A N 1
ATOM 626 C CA . LEU A 1 91 ? -10.460 -9.001 20.831 1.00 97.62 91 LEU A CA 1
ATOM 627 C C . LEU A 1 91 ? -11.032 -8.429 19.521 1.00 97.62 91 LEU A C 1
ATOM 629 O O . LEU A 1 91 ? -10.840 -9.017 18.457 1.00 97.62 91 LEU A O 1
ATOM 633 N N . VAL A 1 92 ? -11.714 -7.281 19.574 1.00 97.50 92 VAL A N 1
ATOM 634 C CA . VAL A 1 92 ? -12.244 -6.623 18.367 1.00 97.50 92 VAL A CA 1
ATOM 635 C C . VAL A 1 92 ? -11.116 -6.089 17.480 1.00 97.50 92 VAL A C 1
ATOM 637 O O . VAL A 1 92 ? -11.223 -6.176 16.256 1.00 97.50 92 VAL A O 1
ATOM 640 N N . HIS A 1 93 ? -10.036 -5.568 18.069 1.00 97.62 93 HIS A N 1
ATOM 641 C CA . HIS A 1 93 ? -8.859 -5.119 17.326 1.00 97.62 93 HIS A CA 1
ATOM 642 C C . HIS A 1 93 ? -8.218 -6.271 16.538 1.00 97.62 93 HIS A C 1
ATOM 644 O O . HIS A 1 93 ? -8.100 -6.169 15.317 1.00 97.62 93 HIS A O 1
ATOM 650 N N . GLU A 1 94 ? -7.934 -7.392 17.206 1.00 97.81 94 GLU A N 1
ATOM 651 C CA . GLU A 1 94 ? -7.342 -8.597 16.602 1.00 97.81 94 GLU A CA 1
ATOM 652 C C . GLU A 1 94 ? -8.236 -9.188 15.499 1.00 97.81 94 GLU A C 1
ATOM 654 O O . GLU A 1 94 ? -7.780 -9.537 14.409 1.00 97.81 94 GLU A O 1
ATOM 659 N N . ALA A 1 95 ? -9.554 -9.247 15.729 1.00 97.69 95 ALA A N 1
ATOM 660 C CA . ALA A 1 95 ? -10.499 -9.684 14.701 1.00 97.69 95 ALA A CA 1
ATOM 661 C C . ALA A 1 95 ? -10.477 -8.760 13.468 1.00 97.69 95 ALA A C 1
ATOM 663 O O . ALA A 1 95 ? -10.606 -9.221 12.330 1.00 97.69 95 ALA A O 1
ATOM 664 N N . GLY A 1 96 ? -10.281 -7.457 13.683 1.00 97.62 96 GLY A N 1
ATOM 665 C CA . GLY A 1 96 ? -10.100 -6.469 12.626 1.00 97.62 96 GLY A CA 1
ATOM 666 C C . GLY A 1 96 ? -8.862 -6.723 11.767 1.00 97.62 96 GLY A C 1
ATOM 667 O O . GLY A 1 96 ? -8.930 -6.591 10.542 1.00 97.62 96 GLY A O 1
ATOM 668 N N . GLU A 1 97 ? -7.754 -7.151 12.371 1.00 97.50 97 GLU A N 1
ATOM 669 C CA . GLU A 1 97 ? -6.533 -7.495 11.636 1.00 97.50 97 GLU A CA 1
ATOM 670 C C . GLU A 1 97 ? -6.754 -8.664 10.676 1.00 97.50 97 GLU A C 1
ATOM 672 O O . GLU A 1 97 ? -6.342 -8.604 9.516 1.00 97.50 97 GLU A O 1
ATOM 677 N N . ILE A 1 98 ? -7.500 -9.686 11.104 1.00 97.94 98 ILE A N 1
ATOM 678 C CA . ILE A 1 98 ? -7.869 -10.818 10.242 1.00 97.94 98 ILE A CA 1
ATOM 679 C C . ILE A 1 98 ? -8.635 -10.325 9.006 1.00 97.94 98 ILE A C 1
ATOM 681 O O . ILE A 1 98 ? -8.364 -10.764 7.884 1.00 97.94 98 ILE A O 1
ATOM 685 N N . VAL A 1 99 ? -9.561 -9.376 9.177 1.00 97.75 99 VAL A N 1
ATOM 686 C CA . VAL A 1 99 ? -10.322 -8.777 8.067 1.00 97.75 99 VAL A CA 1
ATOM 687 C C . VAL A 1 99 ? -9.402 -7.995 7.122 1.00 97.75 99 VAL A C 1
ATOM 689 O O . VAL A 1 99 ? -9.511 -8.133 5.899 1.00 97.75 99 VAL A O 1
ATOM 692 N N . VAL A 1 100 ? -8.470 -7.209 7.665 1.00 97.81 100 VAL A N 1
ATOM 693 C CA . VAL A 1 100 ? -7.467 -6.447 6.901 1.00 97.81 100 VAL A CA 1
ATOM 694 C C . VAL A 1 100 ? -6.567 -7.379 6.083 1.00 97.81 100 VAL A C 1
ATOM 696 O O . VAL A 1 100 ? -6.357 -7.141 4.886 1.00 97.81 100 VAL A O 1
ATOM 699 N N . ILE A 1 101 ? -6.089 -8.470 6.687 1.00 96.56 101 ILE A N 1
ATOM 700 C CA . ILE A 1 101 ? -5.285 -9.505 6.024 1.00 96.56 101 ILE A CA 1
ATOM 701 C C . ILE A 1 101 ? -6.099 -10.160 4.905 1.00 96.56 101 ILE A C 1
ATOM 703 O O . ILE A 1 101 ? -5.650 -10.213 3.757 1.00 96.56 101 ILE A O 1
ATOM 707 N N . ALA A 1 102 ? -7.329 -10.593 5.195 1.00 96.50 102 ALA A N 1
ATOM 708 C CA . ALA A 1 102 ? -8.211 -11.215 4.212 1.00 96.50 102 ALA A CA 1
ATOM 709 C C . ALA A 1 102 ? -8.497 -10.289 3.016 1.00 96.50 102 ALA A C 1
ATOM 711 O O . ALA A 1 102 ? -8.496 -10.735 1.862 1.00 96.50 102 ALA A O 1
ATOM 712 N N . ASN A 1 103 ? -8.687 -8.988 3.259 1.00 96.38 103 ASN A N 1
ATOM 713 C CA . ASN A 1 103 ? -8.838 -7.999 2.197 1.00 96.38 103 ASN A CA 1
ATOM 714 C C . ASN A 1 103 ? -7.539 -7.823 1.390 1.00 96.38 103 ASN A C 1
ATOM 716 O O . ASN A 1 103 ? -7.591 -7.766 0.159 1.00 96.38 103 ASN A O 1
ATOM 720 N N . GLY A 1 104 ? -6.380 -7.822 2.056 1.00 95.06 104 GLY A N 1
ATOM 721 C CA . GLY A 1 104 ? -5.056 -7.763 1.431 1.00 95.06 104 GLY A CA 1
ATOM 722 C C . GLY A 1 104 ? -4.809 -8.903 0.440 1.00 95.06 104 GLY A C 1
ATOM 723 O O . GLY A 1 104 ? -4.340 -8.667 -0.675 1.00 95.06 104 GLY A O 1
ATOM 724 N N . LEU A 1 105 ? -5.248 -10.124 0.766 1.00 94.62 105 LEU A N 1
ATOM 725 C CA . LEU A 1 105 ? -5.139 -11.292 -0.121 1.00 94.62 105 LEU A CA 1
ATOM 726 C C . LEU A 1 105 ? -5.851 -11.107 -1.476 1.00 94.62 105 LEU A C 1
ATOM 728 O O . LEU A 1 105 ? -5.525 -11.785 -2.451 1.00 94.62 105 LEU A O 1
ATOM 732 N N . ARG A 1 106 ? -6.803 -10.170 -1.599 1.00 92.00 106 ARG A N 1
ATOM 733 C CA . ARG A 1 106 ? -7.458 -9.847 -2.882 1.00 92.00 106 ARG A CA 1
ATOM 734 C C . ARG A 1 106 ? -6.520 -9.165 -3.877 1.00 92.00 106 ARG A C 1
ATOM 736 O O . ARG A 1 106 ? -6.839 -9.153 -5.073 1.00 92.00 106 ARG A O 1
ATOM 743 N N . ALA A 1 107 ? -5.407 -8.592 -3.415 1.00 89.12 107 ALA A N 1
ATOM 744 C CA . ALA A 1 107 ? -4.387 -8.001 -4.275 1.00 89.12 107 ALA A CA 1
ATOM 745 C C . ALA A 1 107 ? -3.673 -9.086 -5.096 1.00 89.12 107 ALA A C 1
ATOM 747 O O . ALA A 1 107 ? -3.494 -8.911 -6.298 1.00 89.12 107 ALA A O 1
ATOM 748 N N . ALA A 1 108 ? -3.409 -10.249 -4.488 1.00 82.00 108 ALA A N 1
ATOM 749 C CA . ALA A 1 108 ? -2.770 -11.398 -5.138 1.00 82.00 108 ALA A CA 1
ATOM 750 C C . ALA A 1 108 ? -3.668 -12.116 -6.166 1.00 82.00 108 ALA A C 1
ATOM 752 O O . ALA A 1 108 ? -3.181 -12.840 -7.024 1.00 82.00 108 ALA A O 1
ATOM 753 N N . ARG A 1 109 ? -4.993 -11.910 -6.116 1.00 80.25 109 ARG A N 1
ATOM 754 C CA . ARG A 1 109 ? -5.963 -12.539 -7.038 1.00 80.25 109 ARG A CA 1
ATOM 755 C C . ARG A 1 109 ? -6.215 -11.727 -8.316 1.00 80.25 109 ARG A C 1
ATOM 757 O O . ARG A 1 109 ? -7.165 -12.001 -9.047 1.00 80.25 109 ARG A O 1
ATOM 764 N N . GLY A 1 110 ? -5.454 -10.660 -8.560 1.00 63.25 110 GLY A N 1
ATOM 765 C CA . GLY A 1 110 ? -5.476 -9.965 -9.847 1.00 63.25 110 GLY A CA 1
ATOM 766 C C . GLY A 1 110 ? -4.761 -10.823 -10.879 1.00 63.25 110 GLY A C 1
ATOM 767 O O . GLY A 1 110 ? -3.586 -11.092 -10.691 1.00 63.25 110 GLY A O 1
ATOM 768 N N . GLY A 1 111 ? -5.488 -11.285 -11.904 1.00 58.56 111 GLY A N 1
ATOM 769 C CA . GLY A 1 111 ? -5.006 -12.268 -12.878 1.00 58.56 111 GLY A CA 1
ATOM 770 C C . GLY A 1 111 ? -3.595 -11.981 -13.386 1.00 58.56 111 GLY A C 1
ATOM 771 O O . GLY A 1 111 ? -3.241 -10.820 -13.577 1.00 58.56 111 GLY A O 1
ATOM 772 N N . ALA A 1 112 ? -2.820 -13.051 -13.581 1.00 56.38 112 ALA A N 1
ATOM 773 C CA . ALA A 1 112 ? -1.479 -13.001 -14.150 1.00 56.38 112 ALA A C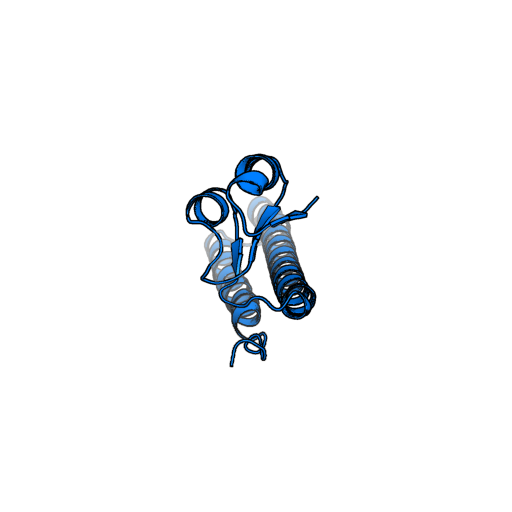A 1
ATOM 774 C C . ALA A 1 112 ? -1.430 -12.029 -15.334 1.00 56.38 112 ALA A C 1
ATOM 776 O O . ALA A 1 112 ? -2.359 -12.002 -16.146 1.00 56.38 112 ALA A O 1
ATOM 777 N N . ILE A 1 113 ? -0.357 -11.244 -15.412 1.00 61.34 113 ILE A N 1
ATOM 778 C CA . ILE A 1 113 ? -0.092 -10.311 -16.506 1.00 61.34 113 ILE A CA 1
ATOM 779 C C . ILE A 1 113 ? 0.021 -11.154 -17.788 1.00 61.34 113 ILE A C 1
ATOM 781 O O . ILE A 1 113 ? 1.074 -11.702 -18.105 1.00 61.34 113 ILE A O 1
ATOM 785 N N . ARG A 1 114 ? -1.107 -11.382 -18.471 1.00 51.81 114 ARG A N 1
ATOM 786 C CA . ARG A 1 114 ? -1.194 -12.210 -19.678 1.00 51.81 114 ARG A CA 1
ATOM 787 C C . ARG A 1 114 ? -0.585 -11.418 -20.831 1.00 51.81 114 ARG A C 1
ATOM 789 O O . ARG A 1 114 ? -1.286 -10.675 -21.505 1.00 51.81 114 ARG A O 1
ATOM 796 N N . GLY A 1 115 ? 0.727 -11.541 -20.990 1.00 50.28 115 GLY A N 1
ATOM 797 C CA . GLY A 1 115 ? 1.486 -10.912 -22.074 1.00 50.28 115 GLY A CA 1
ATOM 798 C C . GLY A 1 115 ? 2.992 -11.196 -22.063 1.00 50.28 115 GLY A C 1
ATOM 799 O O . GLY A 1 115 ? 3.718 -10.540 -22.794 1.00 50.28 115 GLY A O 1
ATOM 800 N N . VAL A 1 116 ? 3.470 -12.130 -21.230 1.00 48.19 116 VAL A N 1
ATOM 801 C CA . VAL A 1 116 ? 4.900 -12.500 -21.119 1.00 48.19 116 VAL A CA 1
ATOM 802 C C . VAL A 1 116 ? 5.132 -13.956 -21.568 1.00 48.19 116 VAL A C 1
ATOM 804 O O . VAL A 1 116 ? 6.070 -14.604 -21.123 1.00 48.19 116 VAL A O 1
ATOM 807 N N . ALA A 1 117 ? 4.249 -14.491 -22.414 1.00 39.91 117 ALA A N 1
ATOM 808 C CA . ALA A 1 117 ? 4.429 -15.780 -23.085 1.00 39.91 117 ALA A CA 1
ATOM 809 C C . ALA A 1 117 ? 4.559 -15.548 -24.589 1.00 39.91 117 ALA A C 1
ATOM 811 O O . ALA A 1 117 ? 3.781 -14.704 -25.095 1.00 39.91 117 ALA A O 1
#

Solvent-accessible surface area (backbone atoms only — not comparable to full-atom values): 6411 Å² total; per-residue (Å²): 102,74,33,78,38,37,39,61,86,36,16,70,55,18,58,70,32,82,39,9,32,18,38,24,74,77,28,32,70,55,13,49,73,33,22,82,42,74,38,69,54,76,62,72,80,51,48,66,55,54,51,50,53,51,52,50,40,51,52,48,52,52,51,38,52,53,50,52,50,50,49,52,67,53,44,50,58,34,48,75,72,57,78,36,54,70,71,58,48,50,53,52,51,56,55,46,50,55,52,41,52,59,53,52,57,56,54,76,68,57,74,77,80,88,78,83,122